Protein AF-A0A1Y0IMI5-F1 (afdb_monomer_lite)

Foldseek 3Di:
DPDPVVVVVVVVVCVVCVVVVVVVVVVVCCVVPVCPVVPLQPQKDKAFPVRDLVVQDPDPVLRVQLRVLCVVVVDQDWDFLVSSVVSHDDPSNNRSRVVSGTMHMDGNVVSVVVCVVVVVVVVVVVPDDDD

Radius of gyration: 27.83 Å; chains: 1; bounding box: 82×21×79 Å

Secondary structure (DSSP, 8-state):
---HHHHHHHHHHHHHHHHHHHHHHHHHHHHHHTTTTTS--TTEEEEETTS-GGGT---HHHHHHHHHHHHHT-PSSPEEHHHHGGG--SHHHHHHHHHH-EEEEEEHHHHHHHHHHHHHHHHHHHSS---

Sequence (131 aa):
MYQAGDFGQVMLLFLLMMPVLLFLGYHLAKLAYGDREHAEPTDVVVMPHDLIWMNYTNDIDTIIEISRAVITLRQQPPVLYEQIKPLLQTYEAHKVAQAVGVFHVYREHAIRDYLRTVYHTKVQAQVRPQQ

Structure (mmCIF, N/CA/C/O backbone):
data_AF-A0A1Y0IMI5-F1
#
_entry.id   AF-A0A1Y0IMI5-F1
#
loop_
_atom_site.group_PDB
_atom_site.id
_atom_site.type_symbol
_atom_site.label_atom_id
_atom_site.label_alt_id
_atom_site.label_comp_id
_atom_site.label_asym_id
_atom_site.label_entity_id
_atom_site.label_seq_id
_atom_site.pdbx_PDB_ins_code
_atom_site.Cartn_x
_atom_site.Cartn_y
_atom_site.Cartn_z
_atom_site.occupancy
_atom_site.B_iso_or_equiv
_atom_site.auth_seq_id
_atom_site.auth_comp_id
_atom_site.auth_asym_id
_atom_site.auth_atom_id
_atom_site.pdbx_PDB_model_num
ATOM 1 N N . MET A 1 1 ? 40.080 12.848 -60.046 1.00 43.12 1 MET A N 1
ATOM 2 C CA . MET A 1 1 ? 40.203 11.381 -59.923 1.00 43.12 1 MET A CA 1
ATOM 3 C C . MET A 1 1 ? 40.152 11.047 -58.441 1.00 43.12 1 MET A C 1
ATOM 5 O O . MET A 1 1 ? 41.140 11.279 -57.763 1.00 43.12 1 MET A O 1
ATOM 9 N N . TYR A 1 2 ? 39.004 10.604 -57.923 1.00 49.84 2 TYR A N 1
ATOM 10 C CA . TYR A 1 2 ? 38.918 10.107 -56.546 1.00 49.84 2 TYR A CA 1
ATOM 11 C C . TYR A 1 2 ? 39.466 8.679 -56.536 1.00 49.84 2 TYR A C 1
ATOM 13 O O . TYR A 1 2 ? 38.940 7.805 -57.224 1.00 49.84 2 TYR A O 1
ATOM 21 N N . GLN A 1 3 ? 40.593 8.479 -55.855 1.00 52.97 3 GLN A N 1
ATOM 22 C CA . GLN A 1 3 ? 41.241 7.177 -55.740 1.00 52.97 3 GLN A CA 1
ATOM 23 C C . GLN A 1 3 ? 40.338 6.228 -54.949 1.00 52.97 3 GLN A C 1
ATOM 25 O O . GLN A 1 3 ? 39.908 6.540 -53.844 1.00 52.97 3 GLN A O 1
ATOM 30 N N . ALA A 1 4 ? 40.106 5.034 -55.491 1.00 55.09 4 ALA A N 1
ATOM 31 C CA . ALA A 1 4 ? 39.319 3.969 -54.867 1.00 55.09 4 ALA A CA 1
ATOM 32 C C . ALA A 1 4 ? 39.822 3.531 -53.467 1.00 55.09 4 ALA A C 1
ATOM 34 O O . ALA A 1 4 ? 39.108 2.827 -52.759 1.00 55.09 4 ALA A O 1
ATOM 35 N N . GLY A 1 5 ? 41.019 3.962 -53.044 1.00 57.53 5 GLY A N 1
ATOM 36 C CA . GLY A 1 5 ? 41.541 3.756 -51.687 1.00 57.53 5 GLY A CA 1
ATOM 37 C C . GLY A 1 5 ? 40.899 4.647 -50.615 1.00 57.53 5 GLY A C 1
ATOM 38 O O . GLY A 1 5 ? 40.817 4.237 -49.460 1.00 57.53 5 GLY A O 1
ATOM 39 N N . ASP A 1 6 ? 40.376 5.812 -51.001 1.00 65.12 6 ASP A N 1
ATOM 40 C CA . ASP A 1 6 ? 39.798 6.799 -50.079 1.00 65.12 6 ASP A CA 1
ATOM 41 C C . ASP A 1 6 ? 38.435 6.315 -49.544 1.00 65.12 6 ASP A C 1
ATOM 43 O O . ASP A 1 6 ? 38.132 6.376 -48.354 1.00 65.12 6 ASP A O 1
ATOM 47 N N . PHE A 1 7 ? 37.634 5.688 -50.414 1.00 67.06 7 PHE A N 1
ATOM 48 C CA . PHE A 1 7 ? 36.330 5.127 -50.044 1.00 67.06 7 PHE A CA 1
ATOM 49 C C . PHE A 1 7 ? 36.452 3.911 -49.110 1.00 67.06 7 PHE A C 1
ATOM 51 O O . PHE A 1 7 ? 35.655 3.745 -48.186 1.00 67.06 7 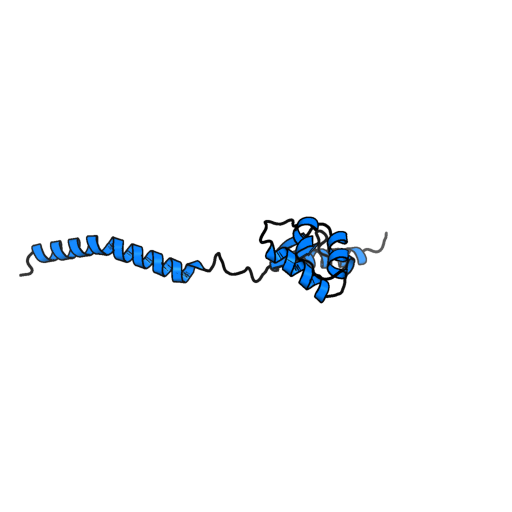PHE A O 1
ATOM 58 N N . GLY A 1 8 ? 37.478 3.077 -49.318 1.00 74.44 8 GLY A N 1
ATOM 59 C CA . GLY A 1 8 ? 37.770 1.931 -48.454 1.00 74.44 8 GLY A CA 1
ATOM 60 C C . GLY A 1 8 ? 38.193 2.355 -47.047 1.00 74.44 8 GLY A C 1
ATOM 61 O O . GLY A 1 8 ? 37.724 1.775 -46.069 1.00 74.44 8 GLY A O 1
ATOM 62 N N . GLN A 1 9 ? 39.012 3.406 -46.931 1.00 75.25 9 GLN A N 1
ATOM 63 C CA . GLN A 1 9 ? 39.382 3.982 -45.635 1.00 75.25 9 GLN A CA 1
ATOM 64 C C . GLN A 1 9 ? 38.181 4.586 -44.904 1.00 75.25 9 GLN A C 1
ATOM 66 O O . GLN A 1 9 ? 38.029 4.347 -43.707 1.00 75.25 9 GLN A O 1
ATOM 71 N N . VAL A 1 10 ? 37.291 5.292 -45.609 1.00 76.62 10 VAL A N 1
ATOM 72 C CA . VAL A 1 10 ? 36.061 5.838 -45.012 1.00 76.62 10 VAL A CA 1
ATOM 73 C C . VAL A 1 10 ? 35.136 4.719 -44.522 1.00 76.62 10 VAL A C 1
ATOM 75 O O . VAL A 1 10 ? 34.659 4.791 -43.391 1.00 76.62 10 VAL A O 1
ATOM 78 N N . MET A 1 11 ? 34.925 3.656 -45.311 1.00 78.75 11 MET A N 1
ATOM 79 C CA . MET A 1 11 ? 34.129 2.496 -44.878 1.00 78.75 11 MET A CA 1
ATOM 80 C C . MET A 1 11 ? 34.737 1.789 -43.665 1.00 78.75 11 MET A C 1
ATOM 82 O O . MET A 1 11 ? 34.002 1.418 -42.749 1.00 78.75 11 MET A O 1
ATOM 86 N N . LEU A 1 12 ? 36.063 1.623 -43.638 1.00 80.94 12 LEU A N 1
ATOM 87 C CA . LEU A 1 12 ? 36.767 1.006 -42.517 1.00 80.94 12 LEU A CA 1
ATOM 88 C C . LEU A 1 12 ? 36.605 1.841 -41.240 1.00 80.94 12 LEU A C 1
ATOM 90 O O . LEU A 1 12 ? 36.289 1.297 -40.185 1.00 80.94 12 LEU A O 1
ATOM 94 N N . LEU A 1 13 ? 36.759 3.165 -41.347 1.00 81.62 13 LEU A N 1
ATOM 95 C CA . LEU A 1 13 ? 36.565 4.095 -40.235 1.00 81.62 13 LEU A CA 1
ATOM 96 C C . LEU A 1 13 ? 35.120 4.041 -39.717 1.00 81.62 13 LEU A C 1
ATOM 98 O O . LEU A 1 13 ? 34.894 4.013 -38.509 1.00 81.62 13 LEU A O 1
ATOM 102 N N . PHE A 1 14 ? 34.145 3.968 -40.627 1.00 81.31 14 PHE A N 1
ATOM 103 C CA . PHE A 1 14 ? 32.729 3.873 -40.279 1.00 81.31 14 PHE A CA 1
ATOM 104 C C . PHE A 1 14 ? 32.419 2.574 -39.531 1.00 81.31 14 PHE A C 1
ATOM 106 O O . PHE A 1 14 ? 31.788 2.616 -38.479 1.00 81.31 14 PHE A O 1
ATOM 113 N N . LEU A 1 15 ? 32.918 1.434 -40.019 1.00 84.44 15 LEU A N 1
ATOM 114 C CA . LEU A 1 15 ? 32.778 0.126 -39.366 1.00 84.44 15 LEU A CA 1
ATOM 115 C C . LEU A 1 15 ? 33.380 0.107 -37.957 1.00 84.44 15 LEU A C 1
ATOM 117 O O . LEU A 1 15 ? 32.813 -0.506 -37.057 1.00 84.44 15 LEU A O 1
ATOM 121 N N . LEU A 1 16 ? 34.501 0.801 -37.760 1.00 86.25 16 LEU A N 1
ATOM 122 C CA . LEU A 1 16 ? 35.211 0.848 -36.482 1.00 86.25 16 LEU A CA 1
ATOM 123 C C . LEU A 1 16 ? 34.531 1.791 -35.474 1.00 86.25 16 LEU A C 1
ATOM 125 O O . LEU A 1 16 ? 34.514 1.513 -34.277 1.00 86.25 16 LEU A O 1
ATOM 129 N N . MET A 1 17 ? 33.920 2.879 -35.955 1.00 82.88 17 MET A N 1
ATOM 130 C CA . MET A 1 17 ? 33.194 3.849 -35.124 1.00 82.88 17 MET A CA 1
ATOM 131 C C . MET A 1 17 ? 31.749 3.434 -34.819 1.00 82.88 17 MET A C 1
ATOM 133 O O . MET A 1 17 ? 31.198 3.841 -33.796 1.00 82.88 17 MET A O 1
ATOM 137 N N . MET A 1 18 ? 31.131 2.603 -35.661 1.00 85.88 18 MET A N 1
ATOM 138 C CA . MET A 1 18 ? 29.749 2.140 -35.497 1.00 85.88 18 MET A CA 1
ATOM 139 C C . MET A 1 18 ? 29.461 1.454 -34.144 1.00 85.88 18 MET A C 1
ATOM 141 O O . MET A 1 18 ? 28.498 1.860 -33.492 1.00 85.88 18 MET A O 1
ATOM 145 N N . PRO A 1 19 ? 30.275 0.505 -33.633 1.00 86.44 19 PRO A N 1
ATOM 146 C CA . PRO A 1 19 ? 30.028 -0.099 -32.320 1.00 86.44 19 PRO A CA 1
ATOM 147 C C . PRO A 1 19 ? 30.174 0.902 -31.168 1.00 86.44 19 PRO A C 1
ATOM 149 O O . PRO A 1 19 ? 29.438 0.810 -30.188 1.00 86.44 19 PRO A O 1
ATOM 152 N N . VAL A 1 20 ? 31.065 1.892 -31.293 1.00 87.69 20 VAL A N 1
ATOM 153 C CA . VAL A 1 20 ? 31.220 2.964 -30.295 1.00 87.69 20 VAL A CA 1
ATOM 154 C C . VAL A 1 20 ? 29.980 3.858 -30.281 1.00 87.69 20 VAL A C 1
ATOM 156 O O . VAL A 1 20 ? 29.443 4.145 -29.215 1.00 87.69 20 VAL A O 1
ATOM 159 N N . LEU A 1 21 ? 29.480 4.241 -31.457 1.00 87.50 21 LEU A N 1
ATOM 160 C CA . LEU A 1 21 ? 28.245 5.014 -31.614 1.00 87.50 21 LEU A CA 1
ATOM 161 C C . LEU A 1 21 ? 27.020 4.261 -31.085 1.00 87.50 21 LEU A C 1
ATOM 163 O O . LEU A 1 21 ? 26.196 4.861 -30.400 1.00 87.50 21 LEU A O 1
ATOM 167 N N . LEU A 1 22 ? 26.914 2.954 -31.344 1.00 87.75 22 LEU A N 1
ATOM 168 C CA . LEU A 1 22 ? 25.849 2.119 -30.784 1.00 87.75 22 LEU A CA 1
ATOM 169 C C . LEU A 1 22 ? 25.957 1.993 -29.264 1.00 87.75 22 LEU A C 1
ATOM 171 O O . LEU A 1 22 ? 24.943 2.080 -28.577 1.00 87.75 22 LEU A O 1
ATOM 175 N N . PHE A 1 23 ? 27.165 1.821 -28.725 1.00 88.19 23 PHE A N 1
ATOM 176 C CA . PHE A 1 23 ? 27.392 1.757 -27.283 1.00 88.19 23 PHE A CA 1
ATOM 177 C C . PHE A 1 23 ? 26.999 3.070 -26.597 1.00 88.19 23 PHE A C 1
ATOM 179 O O . PHE A 1 23 ? 26.282 3.050 -25.591 1.00 88.19 23 PHE A O 1
ATOM 186 N N . LEU A 1 24 ? 27.416 4.203 -27.170 1.00 87.31 24 LEU A N 1
ATOM 187 C CA . LEU A 1 24 ? 27.067 5.534 -26.682 1.00 87.31 24 LEU A CA 1
ATOM 188 C C . LEU A 1 24 ? 25.559 5.776 -26.797 1.00 87.31 24 LEU A C 1
ATOM 190 O O . LEU A 1 24 ? 24.935 6.214 -25.838 1.00 87.31 24 LEU A O 1
ATOM 194 N N . GLY A 1 25 ? 24.962 5.435 -27.941 1.00 83.56 25 GLY A N 1
ATOM 195 C CA . GLY A 1 25 ? 23.528 5.549 -28.189 1.00 83.56 25 GLY A CA 1
ATOM 196 C C . GLY A 1 25 ? 22.700 4.693 -27.235 1.00 83.56 25 GLY A C 1
ATOM 197 O O . GLY A 1 25 ? 21.706 5.173 -26.704 1.00 83.56 25 GLY A O 1
ATOM 198 N N . TYR A 1 26 ? 23.138 3.468 -26.938 1.00 83.94 26 TYR A N 1
ATOM 199 C CA . TYR A 1 26 ? 22.503 2.602 -25.946 1.00 83.94 26 TYR A CA 1
ATOM 200 C C . TYR A 1 26 ? 22.584 3.197 -24.537 1.00 83.94 26 TYR A C 1
ATOM 202 O O . TYR A 1 26 ? 21.585 3.202 -23.826 1.00 83.94 26 TYR A O 1
ATOM 210 N N . HIS A 1 27 ? 23.733 3.746 -24.133 1.00 80.50 27 HIS A N 1
ATOM 211 C CA . HIS A 1 27 ? 23.881 4.370 -22.813 1.00 80.50 27 HIS A CA 1
ATOM 212 C C . HIS A 1 27 ? 23.096 5.677 -22.697 1.00 80.50 27 HIS A C 1
ATOM 214 O O . HIS A 1 27 ? 22.473 5.918 -21.669 1.00 80.50 27 HIS A O 1
ATOM 220 N N . LEU A 1 28 ? 23.066 6.492 -23.753 1.00 79.12 28 LEU A N 1
ATOM 221 C CA . LEU A 1 28 ? 22.258 7.708 -23.813 1.00 79.12 28 LEU A CA 1
ATOM 222 C C . LEU A 1 28 ? 20.763 7.387 -23.835 1.00 79.12 28 LEU A C 1
ATOM 224 O O . LEU A 1 28 ? 20.004 8.037 -23.129 1.00 79.12 28 LEU A O 1
ATOM 228 N N . ALA A 1 29 ? 20.335 6.361 -24.574 1.00 74.00 29 ALA A N 1
ATOM 229 C CA . ALA A 1 29 ? 18.958 5.878 -24.543 1.00 74.00 29 ALA A CA 1
ATOM 230 C C . ALA A 1 29 ? 18.611 5.315 -23.162 1.00 74.00 29 ALA A C 1
ATOM 232 O O . ALA A 1 29 ? 17.550 5.614 -22.630 1.00 74.00 29 ALA A O 1
ATOM 233 N N . LYS A 1 30 ? 19.518 4.569 -22.530 1.00 72.38 30 LYS A N 1
ATOM 234 C CA . LYS A 1 30 ? 19.343 4.098 -21.156 1.00 72.38 30 LYS A CA 1
ATOM 235 C C . LYS A 1 30 ? 19.290 5.256 -20.158 1.00 72.38 30 LYS A C 1
ATOM 237 O O . LYS A 1 30 ? 18.524 5.176 -19.219 1.00 72.38 30 LYS A O 1
ATOM 242 N N . LEU A 1 31 ? 20.026 6.346 -20.347 1.00 67.81 31 LEU A N 1
ATOM 243 C CA . LEU A 1 31 ? 19.904 7.535 -19.494 1.00 67.81 31 LEU A CA 1
ATOM 244 C C . LEU A 1 31 ? 18.609 8.315 -19.769 1.00 67.81 31 LEU A C 1
ATOM 246 O O . LEU A 1 31 ? 17.970 8.789 -18.840 1.00 67.81 31 LEU A O 1
ATOM 250 N N . ALA A 1 32 ? 18.195 8.420 -21.032 1.00 65.69 32 ALA A N 1
ATOM 251 C CA . ALA A 1 32 ? 16.994 9.151 -21.435 1.00 65.69 32 ALA A CA 1
ATOM 252 C C . ALA A 1 32 ? 15.686 8.397 -21.127 1.00 65.69 32 ALA A C 1
ATOM 254 O O . ALA A 1 32 ? 14.655 9.025 -20.894 1.00 65.69 32 ALA A O 1
ATOM 255 N N . TYR A 1 33 ? 15.712 7.061 -21.138 1.00 62.53 33 TYR A N 1
ATOM 256 C CA . TYR A 1 33 ? 14.541 6.198 -20.944 1.00 62.53 33 TYR A CA 1
ATOM 257 C C . TYR A 1 33 ? 14.604 5.331 -19.675 1.00 62.53 33 TYR A C 1
ATOM 259 O O . TYR A 1 33 ? 13.589 4.743 -19.301 1.00 62.53 33 TYR A O 1
ATOM 267 N N . GLY A 1 34 ? 15.755 5.241 -19.005 1.00 47.41 34 GLY A N 1
ATOM 268 C CA . GLY A 1 34 ? 16.022 4.280 -17.925 1.00 47.41 34 GLY A CA 1
ATOM 269 C C . GLY A 1 34 ? 15.434 4.598 -16.560 1.00 47.41 34 GLY A C 1
ATOM 270 O O . GLY A 1 34 ? 15.766 3.894 -15.618 1.00 47.41 34 GLY A O 1
ATOM 271 N N . ASP A 1 35 ? 14.533 5.572 -16.458 1.00 49.47 35 ASP A N 1
ATOM 272 C CA . ASP A 1 35 ? 13.784 5.834 -15.224 1.00 49.47 35 ASP A CA 1
ATOM 273 C C . ASP A 1 35 ? 12.288 5.527 -15.336 1.00 49.47 35 ASP A C 1
ATOM 275 O O . ASP A 1 35 ? 11.544 5.704 -14.377 1.00 49.47 35 ASP A O 1
ATOM 279 N N . ARG A 1 36 ? 11.798 5.003 -16.469 1.00 50.84 36 ARG A N 1
ATOM 280 C CA . ARG A 1 36 ? 10.377 4.612 -16.557 1.00 50.84 36 ARG A CA 1
ATOM 281 C C . ARG A 1 36 ? 10.035 3.343 -15.779 1.00 50.84 36 ARG A C 1
ATOM 283 O O . ARG A 1 36 ? 8.884 3.176 -15.396 1.00 50.84 36 ARG A O 1
ATOM 290 N N . GLU A 1 37 ? 11.010 2.476 -15.522 1.00 49.06 37 GLU A N 1
ATOM 291 C CA . GLU A 1 37 ? 10.817 1.278 -14.689 1.00 49.06 37 GLU A CA 1
ATOM 292 C C . GLU A 1 37 ? 11.034 1.551 -13.191 1.00 49.06 37 GLU A C 1
ATOM 294 O O . GLU A 1 37 ? 10.633 0.738 -12.364 1.00 49.06 37 GLU A O 1
ATOM 299 N N . HIS A 1 38 ? 11.663 2.680 -12.842 1.00 48.12 38 HIS A N 1
ATOM 300 C CA . HIS A 1 38 ? 11.984 3.078 -11.464 1.00 48.12 38 HIS A CA 1
ATOM 301 C C . HIS A 1 38 ? 11.217 4.316 -10.988 1.00 48.12 38 HIS A C 1
ATOM 303 O O . HIS A 1 38 ? 11.349 4.692 -9.823 1.00 48.12 38 HIS A O 1
ATOM 309 N N . ALA A 1 39 ? 10.399 4.928 -11.850 1.00 48.53 39 ALA A N 1
ATOM 310 C CA . ALA A 1 39 ? 9.432 5.925 -11.430 1.00 48.53 39 ALA A CA 1
ATOM 311 C C . ALA A 1 39 ? 8.569 5.302 -10.329 1.00 48.53 39 ALA A C 1
ATOM 313 O O . ALA A 1 39 ? 7.891 4.296 -10.564 1.00 48.53 39 ALA A O 1
ATOM 314 N N . GLU A 1 40 ? 8.647 5.870 -9.121 1.00 50.94 40 GLU A N 1
ATOM 315 C CA . GLU A 1 40 ? 7.761 5.500 -8.025 1.00 50.94 40 GLU A CA 1
ATOM 316 C C . GLU A 1 40 ? 6.344 5.490 -8.586 1.00 50.94 40 GLU A C 1
ATOM 318 O O . GLU A 1 40 ? 5.934 6.481 -9.197 1.00 50.94 40 GLU A O 1
ATOM 323 N N . PRO A 1 41 ? 5.627 4.362 -8.497 1.00 54.31 41 PRO A N 1
ATOM 324 C CA . PRO A 1 41 ? 4.342 4.258 -9.149 1.00 54.31 41 PRO A CA 1
ATOM 325 C C . PRO A 1 41 ? 3.395 5.229 -8.437 1.00 54.31 41 PRO A C 1
ATOM 327 O O . PRO A 1 41 ? 2.894 4.945 -7.352 1.00 54.31 41 PRO A O 1
ATOM 330 N N . THR A 1 42 ? 3.187 6.397 -9.047 1.00 57.91 42 THR A N 1
ATOM 331 C CA . THR A 1 42 ? 2.339 7.488 -8.540 1.00 57.91 42 THR A CA 1
ATOM 332 C C . THR A 1 42 ? 0.889 7.056 -8.366 1.00 57.91 42 THR A C 1
ATOM 334 O O . THR A 1 42 ? 0.143 7.672 -7.614 1.00 57.91 42 THR A O 1
ATOM 337 N N . ASP A 1 43 ? 0.517 5.956 -9.017 1.00 66.56 43 ASP A N 1
ATOM 338 C CA . ASP A 1 43 ? -0.844 5.453 -9.115 1.00 66.56 43 ASP A CA 1
ATOM 339 C C . ASP A 1 43 ? -1.025 4.213 -8.232 1.00 66.56 43 ASP A C 1
ATOM 341 O O . ASP A 1 43 ? -1.605 3.219 -8.673 1.00 66.56 43 ASP A O 1
ATOM 345 N N . VAL A 1 44 ? -0.476 4.210 -7.017 1.00 72.69 44 VAL A N 1
ATOM 346 C CA . VAL A 1 44 ? -0.593 3.082 -6.086 1.00 72.69 44 VAL A CA 1
ATOM 347 C C . VAL A 1 44 ? -1.376 3.481 -4.849 1.00 72.69 44 VAL A C 1
ATOM 349 O O . VAL A 1 44 ? -1.073 4.465 -4.184 1.00 72.69 44 VAL A O 1
ATOM 352 N N . VAL A 1 45 ? -2.378 2.670 -4.523 1.00 77.69 45 VAL A N 1
ATOM 353 C CA . VAL A 1 45 ? -3.231 2.858 -3.354 1.00 77.69 45 VAL A CA 1
ATOM 354 C C . VAL A 1 45 ? -3.181 1.594 -2.505 1.00 77.69 45 VAL A C 1
ATOM 356 O O . VAL A 1 45 ? -3.359 0.475 -2.999 1.00 77.69 45 VAL A O 1
ATOM 359 N N . VAL A 1 46 ? -2.935 1.786 -1.211 1.00 82.31 46 VAL A N 1
ATOM 360 C CA . VAL A 1 46 ? -2.937 0.722 -0.208 1.00 82.31 46 VAL A CA 1
ATOM 361 C C . VAL A 1 46 ? -4.325 0.626 0.408 1.00 82.31 46 VAL A C 1
ATOM 363 O O . VAL A 1 46 ? -4.883 1.620 0.878 1.00 82.31 46 VAL A O 1
ATOM 366 N N . MET A 1 47 ? -4.886 -0.578 0.401 1.00 84.75 47 MET A N 1
ATOM 367 C CA . MET A 1 47 ? -6.212 -0.846 0.947 1.00 84.75 47 MET A CA 1
ATOM 368 C C . MET A 1 47 ? -6.220 -2.156 1.745 1.00 84.75 47 MET A C 1
ATOM 370 O O . MET A 1 47 ? -5.455 -3.076 1.432 1.00 84.75 47 MET A O 1
ATOM 374 N N . PRO A 1 48 ? -7.117 -2.280 2.736 1.00 83.75 48 PRO A N 1
ATOM 375 C CA . PRO A 1 48 ? -7.495 -3.562 3.313 1.00 83.75 48 PRO A CA 1
ATOM 376 C C . PRO A 1 48 ? -7.977 -4.549 2.241 1.00 83.75 48 PRO A C 1
ATOM 378 O O . PRO A 1 48 ? -8.406 -4.148 1.154 1.00 83.75 48 PRO A O 1
ATOM 381 N N . HIS A 1 49 ? -7.987 -5.843 2.563 1.00 83.44 49 HIS A N 1
ATOM 382 C CA . HIS A 1 49 ? -8.549 -6.878 1.684 1.00 83.44 49 HIS A CA 1
ATOM 383 C C . HIS A 1 49 ? -10.020 -6.621 1.298 1.00 83.44 49 HIS A C 1
ATOM 385 O O . HIS A 1 49 ? -10.416 -6.884 0.166 1.00 83.44 49 HIS A O 1
ATOM 391 N N . ASP A 1 50 ? -10.833 -6.087 2.214 1.00 83.25 50 ASP A N 1
ATOM 392 C CA . ASP A 1 50 ? -12.248 -5.777 1.962 1.00 83.25 50 ASP A CA 1
ATOM 393 C C . ASP A 1 50 ? -12.475 -4.449 1.215 1.00 83.25 50 ASP A C 1
ATOM 395 O O . ASP A 1 50 ? -13.613 -4.136 0.858 1.00 83.25 50 ASP A O 1
ATOM 399 N N . LEU A 1 51 ? -11.399 -3.698 0.942 1.00 81.69 51 LEU A N 1
ATOM 400 C CA . LEU A 1 51 ? -11.388 -2.427 0.216 1.00 81.69 51 LEU A CA 1
ATOM 401 C C . LEU A 1 51 ? -12.178 -1.297 0.908 1.00 81.69 51 LEU A C 1
ATOM 403 O O . LEU A 1 51 ? -12.569 -0.331 0.248 1.00 81.69 51 LEU A O 1
ATOM 407 N N . ILE A 1 52 ? -12.421 -1.391 2.225 1.00 82.44 52 ILE A N 1
ATOM 408 C CA . ILE A 1 52 ? -13.222 -0.410 2.977 1.00 82.44 52 ILE A CA 1
ATOM 409 C C . ILE A 1 52 ? -12.489 0.033 4.252 1.00 82.44 52 ILE A C 1
ATOM 411 O O . ILE A 1 52 ? -12.622 -0.571 5.312 1.00 82.44 52 ILE A O 1
ATOM 415 N N . TRP A 1 53 ? -11.793 1.172 4.187 1.00 82.69 53 TRP A N 1
ATOM 416 C CA . TRP A 1 53 ? -11.146 1.776 5.363 1.00 82.69 53 TRP A CA 1
ATOM 417 C C . TRP A 1 53 ? -12.129 2.168 6.470 1.00 82.69 53 TRP A C 1
ATOM 419 O O . TRP A 1 53 ? -11.837 1.939 7.641 1.00 82.69 53 TRP A O 1
ATOM 429 N N . MET A 1 54 ? -13.316 2.666 6.100 1.00 82.50 54 MET A N 1
ATOM 430 C CA . MET A 1 54 ? -14.351 3.128 7.039 1.00 82.50 54 MET A CA 1
ATOM 431 C C . MET A 1 54 ? -14.806 2.064 8.050 1.00 82.50 54 MET A C 1
ATOM 433 O O . MET A 1 54 ? -15.352 2.415 9.092 1.00 82.50 54 MET A O 1
ATOM 437 N N . ASN A 1 55 ? -14.605 0.774 7.758 1.00 86.00 55 ASN A N 1
ATOM 438 C CA . ASN A 1 55 ? -14.924 -0.307 8.692 1.00 86.00 55 ASN A CA 1
ATOM 439 C C . ASN A 1 55 ? -13.966 -0.336 9.896 1.00 86.00 55 ASN A C 1
ATOM 441 O O . ASN A 1 55 ? -14.326 -0.859 10.947 1.00 86.00 55 ASN A O 1
ATOM 445 N N . TYR A 1 56 ? -12.760 0.216 9.740 1.00 86.94 56 TYR A N 1
ATOM 446 C CA . TYR A 1 56 ? -11.684 0.147 10.727 1.00 86.94 56 TYR A CA 1
ATOM 447 C C . TYR A 1 56 ? -11.348 1.522 11.304 1.00 86.94 56 TYR A C 1
ATOM 449 O O . TYR A 1 56 ? -11.114 1.642 12.504 1.00 86.94 56 TYR A O 1
ATOM 457 N N . THR A 1 57 ? -11.314 2.559 10.463 1.00 87.94 57 THR A N 1
ATOM 458 C CA . THR A 1 57 ? -11.032 3.933 10.884 1.00 87.94 57 THR A CA 1
ATOM 459 C C . THR A 1 57 ? -11.514 4.957 9.853 1.00 87.94 57 THR A C 1
ATOM 461 O O . THR A 1 57 ? -11.580 4.679 8.657 1.00 87.94 57 THR A O 1
ATOM 464 N N . ASN A 1 58 ? -11.818 6.165 10.329 1.00 86.44 58 ASN A N 1
ATOM 465 C CA . ASN A 1 58 ? -12.048 7.351 9.496 1.00 86.44 58 ASN A CA 1
ATOM 466 C C . ASN A 1 58 ? -10.920 8.384 9.641 1.00 86.44 58 ASN A C 1
ATOM 468 O O . ASN A 1 58 ? -10.980 9.445 9.022 1.00 86.44 58 ASN A O 1
ATOM 472 N N . ASP A 1 59 ? -9.922 8.097 10.479 1.00 88.75 59 ASP A N 1
ATOM 473 C CA . ASP A 1 59 ? -8.782 8.978 10.687 1.00 88.75 59 ASP A CA 1
ATOM 474 C C . ASP A 1 59 ? -7.783 8.846 9.532 1.00 88.75 59 ASP A C 1
ATOM 476 O O . ASP A 1 59 ? -7.186 7.790 9.307 1.00 88.75 59 ASP A O 1
ATOM 480 N N . ILE A 1 60 ? -7.613 9.944 8.799 1.00 85.31 60 ILE A N 1
ATOM 481 C CA . ILE A 1 60 ? -6.764 10.015 7.611 1.00 85.31 60 ILE A CA 1
ATOM 482 C C . ILE A 1 60 ? -5.289 9.854 7.986 1.00 85.31 60 ILE A C 1
ATOM 484 O O . ILE A 1 60 ? -4.554 9.203 7.242 1.00 85.31 60 ILE A O 1
ATOM 488 N N . ASP A 1 61 ? -4.858 10.379 9.134 1.00 88.62 61 ASP A N 1
ATOM 489 C CA . ASP A 1 61 ? -3.451 10.320 9.539 1.00 88.62 61 ASP A CA 1
ATOM 490 C C . ASP A 1 61 ? -3.033 8.873 9.820 1.00 88.62 61 ASP A C 1
ATOM 492 O O . ASP A 1 61 ? -2.015 8.403 9.303 1.00 88.62 61 ASP A O 1
ATOM 496 N N . THR A 1 62 ? -3.894 8.124 10.514 1.00 88.56 62 THR A N 1
ATOM 497 C CA . THR A 1 62 ? -3.732 6.680 10.718 1.00 88.56 62 THR A CA 1
ATOM 498 C C . THR A 1 62 ? -3.660 5.911 9.389 1.00 88.56 62 THR A C 1
ATOM 500 O O . THR A 1 62 ? -2.791 5.055 9.206 1.00 88.56 62 THR A O 1
ATOM 503 N N . ILE A 1 63 ? -4.542 6.217 8.427 1.00 87.56 63 ILE A N 1
ATOM 504 C CA . ILE A 1 63 ? -4.553 5.557 7.106 1.00 87.56 63 ILE A CA 1
ATOM 505 C C . ILE A 1 63 ? -3.253 5.838 6.342 1.00 87.56 63 ILE A C 1
ATOM 507 O O . ILE A 1 63 ? -2.678 4.928 5.733 1.00 87.56 63 ILE A O 1
ATOM 511 N N . ILE A 1 64 ? -2.774 7.085 6.369 1.00 87.00 64 ILE A N 1
ATOM 512 C CA . ILE A 1 64 ? -1.539 7.499 5.695 1.00 87.00 64 ILE A CA 1
ATOM 513 C C . ILE A 1 64 ? -0.328 6.802 6.312 1.00 87.00 64 ILE A C 1
ATOM 515 O O . ILE A 1 64 ? 0.530 6.319 5.570 1.00 87.00 64 ILE A O 1
ATOM 519 N N . GLU A 1 65 ? -0.250 6.725 7.640 1.00 89.19 65 GLU A N 1
ATOM 520 C CA . GLU A 1 65 ? 0.844 6.055 8.345 1.00 89.19 65 GLU A CA 1
ATOM 521 C C . GLU A 1 65 ? 0.951 4.580 7.937 1.00 89.19 65 GLU A C 1
ATOM 523 O O . GLU A 1 65 ? 2.010 4.131 7.487 1.00 89.19 65 GLU A O 1
ATOM 528 N N . ILE A 1 66 ? -0.168 3.851 7.996 1.00 88.44 66 ILE A N 1
ATOM 529 C CA . ILE A 1 66 ? -0.223 2.440 7.598 1.00 88.44 66 ILE A CA 1
ATOM 530 C C . ILE A 1 66 ? 0.142 2.287 6.117 1.00 88.44 66 ILE A C 1
ATOM 532 O O . ILE A 1 66 ? 0.949 1.429 5.756 1.00 88.44 66 ILE A O 1
ATOM 536 N N . SER A 1 67 ? -0.398 3.147 5.251 1.00 87.94 67 SER A N 1
ATOM 537 C CA . SER A 1 67 ? -0.120 3.106 3.811 1.00 87.94 67 SER A CA 1
ATOM 538 C C . SER A 1 67 ? 1.363 3.333 3.510 1.00 87.94 67 SER A C 1
ATOM 540 O O . SER A 1 67 ? 1.947 2.603 2.708 1.00 87.94 67 SER A O 1
ATOM 542 N N . ARG A 1 68 ? 2.009 4.289 4.189 1.00 87.25 68 ARG A N 1
ATOM 543 C CA . ARG A 1 68 ? 3.455 4.532 4.067 1.00 87.25 68 ARG A CA 1
ATOM 544 C C . ARG A 1 68 ? 4.272 3.330 4.519 1.00 87.25 68 ARG A C 1
ATOM 546 O O . ARG A 1 68 ? 5.222 2.966 3.826 1.00 87.25 68 ARG A O 1
ATOM 553 N N . ALA A 1 69 ? 3.903 2.697 5.631 1.00 87.94 69 ALA A N 1
ATOM 554 C CA . ALA A 1 69 ? 4.580 1.496 6.111 1.00 87.94 69 ALA A CA 1
ATOM 555 C C . ALA A 1 69 ? 4.498 0.353 5.082 1.00 87.94 69 ALA A C 1
ATOM 557 O O . ALA A 1 69 ? 5.513 -0.266 4.760 1.00 87.94 69 ALA A O 1
ATOM 558 N N . VAL A 1 70 ? 3.317 0.131 4.493 1.00 87.38 70 VAL A N 1
ATOM 559 C CA . VAL A 1 70 ? 3.104 -0.891 3.453 1.00 87.38 70 VAL A CA 1
ATOM 560 C C . VAL A 1 70 ? 3.915 -0.590 2.186 1.00 87.38 70 VAL A C 1
ATOM 562 O O . VAL A 1 70 ? 4.575 -1.485 1.660 1.00 87.38 70 VAL A O 1
ATOM 565 N N . ILE A 1 71 ? 3.923 0.662 1.712 1.00 82.19 71 ILE A N 1
ATOM 566 C CA . ILE A 1 71 ? 4.694 1.077 0.523 1.00 82.19 71 ILE A CA 1
ATOM 567 C C . ILE A 1 71 ? 6.204 0.927 0.761 1.00 82.19 71 ILE A C 1
ATOM 569 O O . ILE A 1 71 ? 6.928 0.462 -0.121 1.00 82.19 71 ILE A O 1
ATOM 573 N N . THR A 1 72 ? 6.681 1.279 1.958 1.00 81.56 72 THR A N 1
ATOM 574 C CA . THR A 1 72 ? 8.109 1.224 2.322 1.00 81.56 72 THR A CA 1
ATOM 575 C C . THR A 1 72 ? 8.676 -0.186 2.221 1.00 81.56 72 THR A C 1
ATOM 577 O O . THR A 1 72 ? 9.820 -0.359 1.806 1.00 81.56 72 THR A O 1
ATOM 580 N N . LEU A 1 73 ? 7.874 -1.207 2.536 1.00 75.62 73 LEU A N 1
ATOM 581 C CA . LEU A 1 73 ? 8.315 -2.594 2.432 1.00 75.62 73 LEU A CA 1
ATOM 582 C C . LEU A 1 73 ? 8.602 -3.027 0.984 1.00 75.62 73 LEU A C 1
ATOM 584 O O . LEU A 1 73 ? 9.312 -4.013 0.803 1.00 75.62 73 LEU A O 1
ATOM 588 N N . ARG A 1 74 ? 8.102 -2.306 -0.039 1.00 64.00 74 ARG A N 1
ATOM 589 C CA . ARG A 1 74 ? 8.307 -2.592 -1.478 1.00 64.00 74 ARG A CA 1
ATOM 590 C C . ARG A 1 74 ? 8.103 -4.074 -1.856 1.00 64.00 74 ARG A C 1
ATOM 592 O O . ARG A 1 74 ? 8.687 -4.555 -2.825 1.00 64.00 74 ARG A O 1
ATOM 599 N N . GLN A 1 75 ? 7.299 -4.814 -1.089 1.00 63.06 75 GLN A N 1
ATOM 600 C CA . GLN A 1 75 ? 7.062 -6.241 -1.310 1.00 63.06 75 GLN A CA 1
ATOM 601 C C . GLN A 1 75 ? 5.917 -6.464 -2.298 1.00 63.06 75 GLN A C 1
ATOM 603 O O . GLN A 1 75 ? 5.028 -5.623 -2.446 1.00 63.06 75 GLN A O 1
ATOM 608 N N . GLN A 1 76 ? 5.934 -7.621 -2.965 1.00 65.81 76 GLN A N 1
ATOM 609 C CA . GLN A 1 76 ? 4.783 -8.088 -3.731 1.00 65.81 76 GLN A CA 1
ATOM 610 C C . GLN A 1 76 ? 3.611 -8.291 -2.755 1.00 65.81 76 GLN A C 1
ATOM 612 O O . GLN A 1 76 ? 3.761 -9.064 -1.808 1.00 65.81 76 GLN A O 1
ATOM 617 N N . PRO A 1 77 ? 2.471 -7.598 -2.935 1.00 70.31 77 PRO A N 1
ATOM 618 C CA . PRO A 1 77 ? 1.295 -7.805 -2.096 1.00 70.31 77 PRO A CA 1
ATOM 619 C C . PRO A 1 77 ? 0.836 -9.274 -2.157 1.00 70.31 77 PRO A C 1
ATOM 621 O O . PRO A 1 77 ? 1.005 -9.914 -3.200 1.00 70.31 77 PRO A O 1
ATOM 624 N N . PRO A 1 78 ? 0.197 -9.808 -1.100 1.00 84.00 78 PRO A N 1
ATOM 625 C CA . PRO A 1 78 ? -0.272 -9.120 0.110 1.00 84.00 78 PRO A CA 1
ATOM 626 C C . PRO A 1 78 ? 0.803 -8.861 1.179 1.00 84.00 78 PRO A C 1
ATOM 628 O O . PRO A 1 78 ? 1.730 -9.645 1.344 1.00 84.00 78 PRO A O 1
ATOM 631 N N . VAL A 1 79 ? 0.616 -7.788 1.955 1.00 85.56 79 VAL A N 1
ATOM 632 C CA . VAL A 1 79 ? 1.454 -7.405 3.102 1.00 85.56 79 VAL A CA 1
ATOM 633 C C . VAL A 1 79 ? 0.699 -7.655 4.408 1.00 85.56 79 VAL A C 1
ATOM 635 O O . VAL A 1 79 ? -0.435 -7.215 4.577 1.00 85.56 79 VAL A O 1
ATOM 638 N N . LEU A 1 80 ? 1.327 -8.362 5.342 1.00 89.50 80 LEU A N 1
ATOM 639 C CA . LEU A 1 80 ? 0.755 -8.740 6.637 1.00 89.50 80 LEU A CA 1
ATOM 640 C C . LEU A 1 80 ? 1.089 -7.711 7.723 1.00 89.50 80 LEU A C 1
ATOM 642 O O . LEU A 1 80 ? 2.162 -7.104 7.702 1.00 89.50 80 LEU A O 1
ATOM 646 N N . TYR A 1 81 ? 0.218 -7.582 8.731 1.00 90.12 81 TYR A N 1
ATOM 647 C CA . TYR A 1 81 ? 0.448 -6.703 9.887 1.00 90.12 81 TYR A CA 1
ATOM 648 C C . TYR A 1 81 ? 1.826 -6.911 10.538 1.00 90.12 81 TYR A C 1
ATOM 650 O O . TYR A 1 81 ? 2.543 -5.942 10.774 1.00 90.12 81 TYR A O 1
ATOM 658 N N . GLU A 1 82 ? 2.239 -8.162 10.767 1.00 90.44 82 GLU A N 1
ATOM 659 C CA . GLU A 1 82 ? 3.528 -8.470 11.408 1.00 90.44 82 GLU A CA 1
ATOM 660 C C . GLU A 1 82 ? 4.737 -7.912 10.638 1.00 90.44 82 GLU A C 1
ATOM 662 O O . GLU A 1 82 ? 5.777 -7.644 11.236 1.00 90.44 82 GLU A O 1
ATOM 667 N N . GLN A 1 83 ? 4.601 -7.689 9.326 1.00 88.94 83 GLN A N 1
ATOM 668 C CA . GLN A 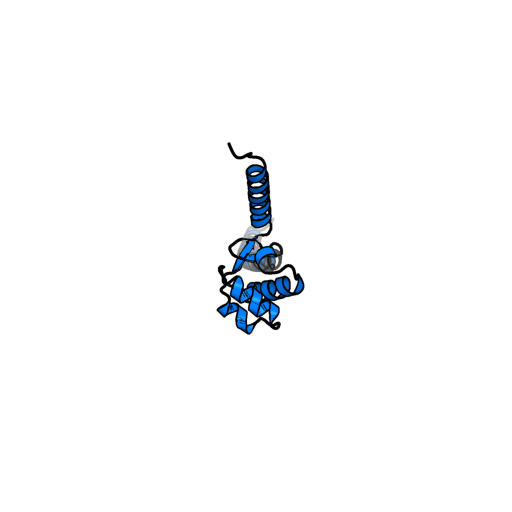1 83 ? 5.663 -7.128 8.491 1.00 88.94 83 GLN A CA 1
ATOM 669 C C . GLN A 1 83 ? 5.759 -5.603 8.622 1.00 88.94 83 GLN A C 1
ATOM 671 O O . GLN A 1 83 ? 6.862 -5.060 8.595 1.00 88.94 83 GLN A O 1
ATOM 676 N N . ILE A 1 84 ? 4.626 -4.906 8.778 1.00 89.88 84 ILE A N 1
ATOM 677 C CA . ILE A 1 84 ? 4.589 -3.439 8.930 1.00 89.88 84 ILE A CA 1
ATOM 678 C C . ILE A 1 84 ? 4.683 -2.978 10.380 1.00 89.88 84 ILE A C 1
ATOM 680 O O . ILE A 1 84 ? 5.023 -1.827 10.621 1.00 89.88 84 ILE A O 1
ATOM 684 N N . LYS A 1 85 ? 4.434 -3.865 11.348 1.00 91.75 85 LYS A N 1
ATOM 685 C CA . LYS A 1 85 ? 4.502 -3.583 12.785 1.00 91.75 85 LYS A CA 1
ATOM 686 C C . LYS A 1 85 ? 5.728 -2.762 13.219 1.00 91.75 85 LYS A C 1
ATOM 688 O O . LYS A 1 85 ? 5.516 -1.803 13.948 1.00 91.75 85 LYS A O 1
ATOM 693 N N . PRO A 1 86 ? 6.979 -3.049 12.803 1.00 92.94 86 PRO A N 1
ATOM 694 C CA . PRO A 1 86 ? 8.130 -2.244 13.231 1.00 92.94 86 PRO A CA 1
ATOM 695 C C . PRO A 1 86 ? 8.182 -0.830 12.625 1.00 92.94 86 PRO A C 1
ATOM 697 O O . PRO A 1 86 ? 8.998 -0.023 13.058 1.00 92.94 86 PRO A O 1
ATOM 700 N N . LEU A 1 87 ? 7.364 -0.539 11.611 1.00 90.69 87 LEU A N 1
ATOM 701 C CA . LEU A 1 87 ? 7.340 0.740 10.895 1.00 90.69 87 LEU A CA 1
ATOM 702 C C . LEU A 1 87 ? 6.235 1.681 11.388 1.00 90.69 87 LEU A C 1
ATOM 704 O O . LEU A 1 87 ? 6.246 2.861 11.038 1.00 90.69 87 LEU A O 1
ATOM 708 N N . LEU A 1 88 ? 5.287 1.166 12.170 1.00 92.00 88 LEU A N 1
ATOM 709 C CA . LEU A 1 88 ? 4.221 1.958 12.770 1.00 92.00 88 LEU A CA 1
ATOM 710 C C . LEU A 1 88 ? 4.743 2.660 14.030 1.00 92.00 88 LEU A C 1
ATOM 712 O O . LEU A 1 88 ? 5.563 2.123 14.775 1.00 92.00 88 LEU A O 1
ATOM 716 N N . GLN A 1 89 ? 4.283 3.886 14.240 1.00 93.62 89 GLN A N 1
ATOM 717 C CA . GLN A 1 89 ? 4.683 4.781 15.322 1.00 93.62 89 GLN A CA 1
ATOM 718 C C . GLN A 1 89 ? 3.539 5.006 16.308 1.00 93.62 89 GLN A C 1
ATOM 720 O O . GLN A 1 89 ? 3.779 5.136 17.510 1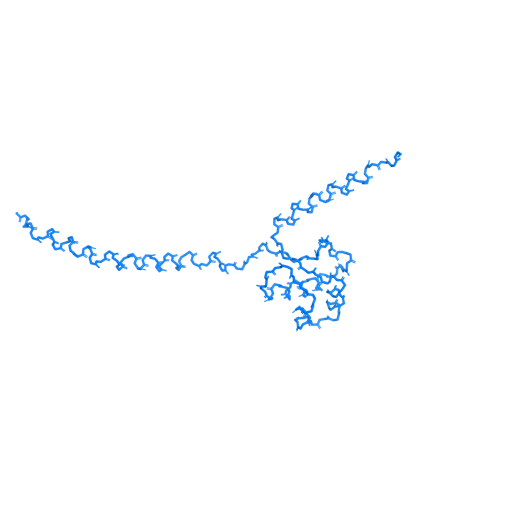.00 93.62 89 GLN A O 1
ATOM 725 N N . THR A 1 90 ? 2.299 5.069 15.818 1.00 94.56 90 THR A N 1
ATOM 726 C CA . THR A 1 90 ? 1.143 5.400 16.653 1.00 94.56 90 THR A CA 1
ATOM 727 C C . THR A 1 90 ? 0.382 4.160 17.106 1.00 94.56 90 THR A C 1
ATOM 729 O O . THR A 1 90 ? 0.233 3.168 16.389 1.00 94.56 90 THR A O 1
ATOM 732 N N . TYR A 1 91 ? -0.149 4.223 18.329 1.00 94.19 91 TYR A N 1
ATOM 733 C CA . TYR A 1 91 ? -0.972 3.150 18.886 1.00 94.19 91 TYR A CA 1
ATOM 734 C C . TYR A 1 91 ? -2.231 2.886 18.044 1.00 94.19 91 TYR A C 1
ATOM 736 O O . TYR A 1 91 ? -2.590 1.728 17.827 1.00 94.19 91 TYR A O 1
ATOM 744 N N . GLU A 1 92 ? -2.877 3.939 17.535 1.00 90.81 92 GLU A N 1
ATOM 745 C CA . GLU A 1 92 ? -4.063 3.791 16.685 1.00 90.81 92 GLU A CA 1
ATOM 746 C C . GLU A 1 92 ? -3.723 3.099 15.362 1.00 90.81 92 GLU A C 1
ATOM 748 O O . GLU A 1 92 ? -4.442 2.180 14.965 1.00 90.81 92 GLU A O 1
ATOM 753 N N . ALA A 1 93 ? -2.582 3.418 14.738 1.00 91.31 93 ALA A N 1
ATOM 754 C CA . ALA A 1 93 ? -2.127 2.697 13.553 1.00 91.31 93 ALA A CA 1
ATOM 755 C C . ALA A 1 93 ? -1.874 1.216 13.834 1.00 91.31 93 ALA A C 1
ATOM 757 O O . ALA A 1 93 ? -2.308 0.371 13.052 1.00 91.31 93 ALA A O 1
ATOM 758 N N . HIS A 1 94 ? -1.262 0.871 14.970 1.00 93.81 94 HIS A N 1
ATOM 759 C CA . HIS A 1 94 ? -1.102 -0.530 15.369 1.00 93.81 94 HIS A CA 1
ATOM 760 C C . HIS A 1 94 ? -2.441 -1.251 15.532 1.00 93.81 94 HIS A C 1
ATOM 762 O O . HIS A 1 94 ? -2.629 -2.343 14.995 1.00 93.81 94 HIS A O 1
ATO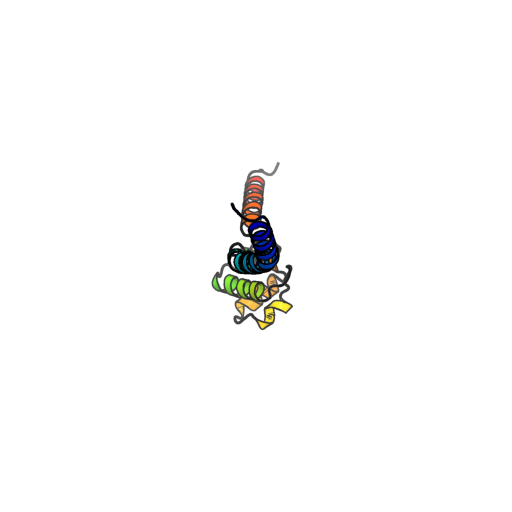M 768 N N . LYS A 1 95 ? -3.380 -0.639 16.256 1.00 94.44 95 LYS A N 1
ATOM 769 C CA . LYS A 1 95 ? -4.703 -1.206 16.532 1.00 94.44 95 LYS A CA 1
ATOM 770 C C . LYS A 1 95 ? -5.500 -1.435 15.248 1.00 94.44 95 LYS A C 1
ATOM 772 O O . LYS A 1 95 ? -6.039 -2.522 15.045 1.00 94.44 95 LYS A O 1
ATOM 777 N N . VAL A 1 96 ? -5.551 -0.429 14.376 1.00 91.56 96 VAL A N 1
ATOM 778 C CA . VAL A 1 96 ? -6.235 -0.512 13.079 1.00 91.56 96 VAL A CA 1
ATOM 779 C C . VAL A 1 96 ? -5.551 -1.544 12.191 1.00 91.56 96 VAL A C 1
ATOM 781 O O . VAL A 1 96 ? -6.224 -2.386 11.600 1.00 91.56 96 VAL A O 1
ATOM 784 N N . ALA A 1 97 ? -4.219 -1.536 12.128 1.00 90.25 97 ALA A N 1
ATOM 785 C CA . ALA A 1 97 ? -3.505 -2.441 11.246 1.00 90.25 97 ALA A CA 1
ATOM 786 C C . ALA A 1 97 ? -3.615 -3.908 11.662 1.00 90.25 97 ALA A C 1
ATOM 788 O O . ALA A 1 97 ? -3.732 -4.785 10.806 1.00 90.25 97 ALA A O 1
ATOM 789 N N . GLN A 1 98 ? -3.653 -4.170 12.966 1.00 92.69 98 GLN A N 1
ATOM 790 C CA . GLN A 1 98 ? -3.924 -5.497 13.499 1.00 92.69 98 GLN A CA 1
ATOM 791 C C . GLN A 1 98 ? -5.358 -5.955 13.195 1.00 92.69 98 GLN A C 1
ATOM 793 O O . GLN A 1 98 ? -5.562 -7.128 12.891 1.00 92.69 98 GLN A O 1
ATOM 798 N N . ALA A 1 99 ? -6.340 -5.047 13.248 1.00 91.69 99 ALA A N 1
ATOM 799 C CA . ALA A 1 99 ? -7.731 -5.356 12.913 1.00 91.69 99 ALA A CA 1
ATOM 800 C C . ALA A 1 99 ? -7.926 -5.659 11.417 1.00 91.69 99 ALA A C 1
ATOM 802 O O . ALA A 1 99 ? -8.712 -6.538 11.071 1.00 91.69 99 ALA A O 1
ATOM 803 N N . VAL A 1 100 ? -7.194 -4.964 10.540 1.00 90.56 100 VAL A N 1
ATOM 804 C CA . VAL A 1 100 ? -7.189 -5.225 9.091 1.00 90.56 100 VAL A CA 1
ATOM 805 C C . VAL A 1 100 ? -6.465 -6.536 8.762 1.00 90.56 100 VAL A C 1
ATOM 807 O O . VAL A 1 100 ? -6.931 -7.319 7.934 1.00 90.56 100 VAL A O 1
ATOM 810 N N . GLY A 1 101 ? -5.312 -6.782 9.390 1.00 88.50 101 GLY A N 1
ATOM 811 C CA . GLY A 1 101 ? -4.512 -8.001 9.247 1.00 88.50 101 GLY A CA 1
ATOM 812 C C . GLY A 1 101 ? -3.727 -8.106 7.934 1.00 88.50 101 GLY A C 1
ATOM 813 O O . GLY A 1 101 ? -2.517 -8.344 7.970 1.00 88.50 101 GLY A O 1
ATOM 814 N N . VAL A 1 102 ? -4.391 -7.917 6.788 1.00 88.25 102 VAL A N 1
ATOM 815 C CA . VAL A 1 102 ? -3.812 -8.066 5.442 1.00 88.25 102 VAL A CA 1
ATOM 816 C C . VAL A 1 102 ? -4.071 -6.829 4.585 1.00 88.25 102 VAL A C 1
ATOM 818 O O . VAL A 1 102 ? -5.212 -6.400 4.401 1.00 88.25 102 VAL A O 1
ATOM 821 N N . PHE A 1 103 ? -3.000 -6.308 3.996 1.00 87.56 103 PHE A N 1
ATOM 822 C CA . PHE A 1 103 ? -3.005 -5.159 3.104 1.00 87.56 103 PHE A CA 1
ATOM 823 C C . PHE A 1 103 ? -2.665 -5.568 1.686 1.00 87.56 103 PHE A C 1
ATOM 825 O O . PHE A 1 103 ? -1.742 -6.343 1.431 1.00 87.56 103 PHE A O 1
ATOM 832 N N . HIS A 1 104 ? -3.387 -4.980 0.747 1.00 85.75 104 HIS A N 1
ATOM 833 C CA . HIS A 1 104 ? -3.140 -5.155 -0.666 1.00 85.75 104 HIS A CA 1
ATOM 834 C C . HIS A 1 104 ? -2.774 -3.818 -1.293 1.00 85.75 104 HIS A C 1
ATOM 836 O O . HIS A 1 104 ? -3.277 -2.753 -0.927 1.00 85.75 104 HIS A O 1
ATOM 842 N N . VAL A 1 105 ? -1.863 -3.909 -2.251 1.00 81.44 105 VAL A N 1
ATOM 843 C CA . VAL A 1 105 ? -1.365 -2.778 -3.013 1.00 81.44 105 VAL A CA 1
ATOM 844 C C . VAL A 1 105 ? -1.990 -2.874 -4.391 1.00 81.44 105 VAL A C 1
ATOM 846 O O . VAL A 1 105 ? -1.751 -3.834 -5.124 1.00 81.44 105 VAL A O 1
ATOM 849 N N . TYR A 1 106 ? -2.815 -1.895 -4.731 1.00 75.94 106 TYR A N 1
ATOM 850 C CA . TYR A 1 106 ? -3.515 -1.851 -6.005 1.00 75.94 106 TYR A CA 1
ATOM 851 C C . TYR A 1 106 ? -3.083 -0.632 -6.797 1.00 75.94 106 TYR A C 1
ATOM 853 O O . TYR A 1 106 ? -2.636 0.371 -6.240 1.00 75.94 106 TYR A O 1
ATOM 861 N N . ARG A 1 107 ? -3.290 -0.696 -8.110 1.00 74.62 107 ARG A N 1
ATOM 862 C CA . ARG A 1 107 ? -3.202 0.496 -8.945 1.00 74.62 107 ARG A CA 1
ATOM 863 C C . ARG A 1 107 ? -4.470 1.334 -8.786 1.00 74.62 107 ARG A C 1
ATOM 865 O O . ARG A 1 107 ? -5.562 0.772 -8.708 1.00 74.62 107 ARG A O 1
ATOM 872 N N . GLU A 1 108 ? -4.348 2.658 -8.777 1.00 68.62 108 GLU A N 1
ATOM 873 C CA . GLU A 1 108 ? -5.470 3.577 -8.536 1.00 68.62 108 GLU A CA 1
ATOM 874 C C . GLU A 1 108 ? -6.641 3.324 -9.502 1.00 68.62 108 GLU A C 1
ATOM 876 O O . GLU A 1 108 ? -7.798 3.247 -9.082 1.00 68.62 108 GLU A O 1
ATOM 881 N N . HIS A 1 109 ? -6.347 3.111 -10.789 1.00 70.44 109 HIS A N 1
ATOM 882 C CA . HIS A 1 109 ? -7.367 2.802 -11.794 1.00 70.44 109 HIS A CA 1
ATOM 883 C C . HIS A 1 109 ? -8.137 1.511 -11.477 1.00 70.44 109 HIS A C 1
ATOM 885 O O . HIS A 1 109 ? -9.357 1.482 -11.613 1.00 70.44 109 HIS A O 1
ATOM 891 N N . ALA A 1 110 ? -7.456 0.478 -10.970 1.00 63.34 110 ALA A N 1
ATOM 892 C CA . ALA A 1 110 ? -8.080 -0.798 -10.629 1.00 63.34 110 ALA A CA 1
ATOM 893 C C . ALA A 1 110 ? -9.054 -0.666 -9.444 1.00 63.34 110 ALA A C 1
ATOM 895 O O . ALA A 1 110 ? -10.137 -1.252 -9.461 1.00 63.34 110 ALA A O 1
ATOM 896 N N . ILE A 1 111 ? -8.716 0.152 -8.439 1.00 64.31 111 ILE A N 1
ATOM 897 C CA . ILE A 1 111 ? -9.634 0.450 -7.328 1.00 64.31 111 ILE A CA 1
ATOM 898 C C . ILE A 1 111 ? -10.806 1.306 -7.795 1.00 64.31 111 ILE A C 1
ATOM 900 O O . ILE A 1 111 ? -11.937 1.057 -7.386 1.00 64.31 111 ILE A O 1
ATOM 904 N N . ARG A 1 112 ? -10.569 2.309 -8.646 1.00 65.50 112 ARG A N 1
ATOM 905 C CA . ARG A 1 112 ? -11.634 3.190 -9.145 1.00 65.50 112 ARG A CA 1
ATOM 906 C C . ARG A 1 112 ? -12.726 2.395 -9.863 1.00 65.50 112 ARG A C 1
ATOM 908 O O . ARG A 1 112 ? -13.911 2.653 -9.644 1.00 65.50 112 ARG A O 1
ATOM 915 N N . ASP A 1 113 ? -12.340 1.406 -10.661 1.00 64.94 113 ASP A N 1
ATOM 916 C CA . ASP A 1 113 ? -13.276 0.529 -11.367 1.00 64.94 113 ASP A CA 1
ATOM 917 C C . ASP A 1 113 ? -14.000 -0.437 -10.419 1.00 64.94 113 ASP A C 1
ATOM 919 O O . ASP A 1 113 ? -15.218 -0.623 -10.527 1.00 64.94 113 ASP A O 1
ATOM 923 N N . TYR A 1 114 ? -13.297 -0.983 -9.423 1.00 60.06 114 TYR A N 1
ATOM 924 C CA . TYR A 1 114 ? -13.919 -1.798 -8.379 1.00 60.06 114 TYR A CA 1
ATOM 925 C C . TYR A 1 114 ? -14.944 -1.001 -7.559 1.00 60.06 114 TYR A C 1
ATOM 927 O O . TYR A 1 114 ? -16.082 -1.441 -7.398 1.00 60.06 114 TYR A O 1
ATOM 935 N N . LEU A 1 115 ? -14.582 0.195 -7.084 1.00 64.75 115 LEU A N 1
ATOM 936 C CA . LEU A 1 115 ? -15.466 1.053 -6.295 1.00 64.75 115 LEU A CA 1
ATOM 937 C C . LEU A 1 115 ? -16.698 1.472 -7.092 1.00 64.75 115 LEU A C 1
ATOM 939 O O . LEU A 1 115 ? -17.795 1.452 -6.540 1.00 64.75 115 LEU A O 1
ATOM 943 N N . ARG A 1 116 ? -16.556 1.778 -8.389 1.00 64.69 116 ARG A N 1
ATOM 944 C CA . ARG A 1 116 ? -17.711 1.996 -9.277 1.00 64.69 116 ARG A CA 1
ATOM 945 C C . ARG A 1 116 ? -18.622 0.775 -9.286 1.00 64.69 116 ARG A C 1
ATOM 947 O O . ARG A 1 116 ? -19.816 0.899 -9.029 1.00 64.69 116 ARG A O 1
ATOM 954 N N . THR A 1 117 ? -18.058 -0.405 -9.521 1.00 61.59 117 THR A N 1
ATOM 955 C CA . THR A 1 117 ? -18.820 -1.657 -9.626 1.00 61.59 117 THR A CA 1
ATOM 956 C C . THR A 1 117 ? -19.551 -1.988 -8.323 1.00 61.59 117 THR A C 1
ATOM 958 O O . THR A 1 117 ? -20.754 -2.249 -8.329 1.00 61.59 117 THR A O 1
ATOM 961 N N . VAL A 1 118 ? -18.868 -1.910 -7.181 1.00 58.66 118 VAL A N 1
ATOM 962 C CA . VAL A 1 118 ? -19.458 -2.188 -5.863 1.00 58.66 118 VAL A CA 1
ATOM 963 C C . VAL A 1 118 ? -20.467 -1.127 -5.444 1.00 58.66 118 VAL A C 1
ATOM 965 O O . VAL A 1 118 ? -21.519 -1.485 -4.917 1.00 58.66 118 VAL A O 1
ATOM 968 N N . TYR A 1 119 ? -20.203 0.157 -5.697 1.00 53.94 119 TYR A N 1
ATOM 969 C CA . TYR A 1 119 ? -21.162 1.225 -5.413 1.00 53.94 119 TYR A CA 1
ATOM 970 C C . TYR A 1 119 ? -22.451 1.023 -6.215 1.00 53.94 119 TYR A C 1
ATOM 972 O O . TYR A 1 119 ? -23.536 1.007 -5.637 1.00 53.94 119 TYR A O 1
ATOM 980 N N . HIS A 1 120 ? -22.345 0.746 -7.518 1.00 55.94 120 HIS A N 1
ATOM 981 C CA . HIS A 1 120 ? -23.506 0.420 -8.349 1.00 55.94 120 HIS A CA 1
ATOM 982 C C . HIS A 1 120 ? -24.242 -0.837 -7.864 1.00 55.94 120 HIS A C 1
ATOM 984 O O . HIS A 1 120 ? -25.471 -0.860 -7.857 1.00 55.94 120 HIS A O 1
ATOM 990 N N . THR A 1 121 ? -23.513 -1.847 -7.385 1.00 55.31 121 THR A N 1
ATOM 991 C CA . THR A 1 121 ? -24.097 -3.102 -6.886 1.00 55.31 121 THR A CA 1
ATOM 992 C C . THR A 1 121 ? -24.832 -2.907 -5.554 1.00 55.31 121 THR A C 1
ATOM 994 O O . THR A 1 121 ? -25.936 -3.419 -5.382 1.00 55.31 121 THR A O 1
ATOM 997 N N . LYS A 1 122 ? -24.280 -2.122 -4.617 1.00 51.69 122 LYS A N 1
ATOM 998 C CA . LYS A 1 122 ? -24.936 -1.794 -3.337 1.00 51.69 122 LYS A CA 1
ATOM 999 C C . LYS A 1 122 ? -26.156 -0.891 -3.526 1.00 51.69 122 LYS A C 1
ATOM 1001 O O . LYS A 1 122 ? -27.180 -1.133 -2.894 1.00 51.69 122 LYS A O 1
ATOM 1006 N N . VAL A 1 123 ? -26.084 0.083 -4.439 1.00 53.09 123 VAL A N 1
ATOM 1007 C CA . VAL A 1 123 ? -27.239 0.921 -4.806 1.00 53.09 123 VAL A CA 1
ATOM 1008 C C . VAL A 1 123 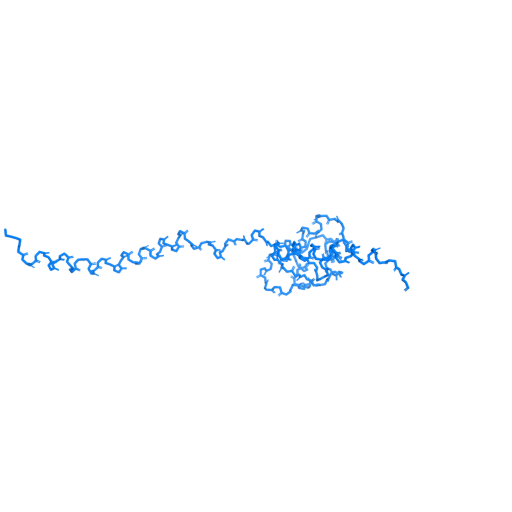? -28.347 0.067 -5.431 1.00 53.09 123 VAL A C 1
ATOM 1010 O O . VAL A 1 123 ? -29.508 0.218 -5.072 1.00 53.09 123 VAL A O 1
ATOM 1013 N N . GLN A 1 124 ? -28.017 -0.897 -6.295 1.00 50.47 124 GLN A N 1
ATOM 1014 C CA . GLN A 1 124 ? -29.016 -1.818 -6.852 1.00 50.47 124 GLN A CA 1
ATOM 1015 C C . GLN A 1 124 ? -29.582 -2.802 -5.815 1.00 50.47 124 GLN A C 1
ATOM 1017 O O . GLN A 1 124 ? -30.765 -3.134 -5.880 1.00 50.47 124 GLN A O 1
ATOM 1022 N N . ALA A 1 125 ? -28.780 -3.240 -4.839 1.00 52.72 125 ALA A N 1
ATOM 1023 C CA . ALA A 1 125 ? -29.236 -4.107 -3.752 1.00 52.72 125 ALA A CA 1
ATOM 1024 C C . ALA A 1 125 ? -30.203 -3.395 -2.786 1.00 52.72 125 ALA A C 1
ATOM 1026 O O . ALA A 1 125 ? -31.126 -4.027 -2.285 1.00 52.72 125 ALA A O 1
ATOM 1027 N N . GLN A 1 126 ? -30.045 -2.084 -2.572 1.00 50.00 126 GLN A N 1
ATOM 1028 C CA . GLN A 1 126 ? -30.985 -1.268 -1.787 1.00 50.00 126 GLN A CA 1
ATOM 1029 C C . GLN A 1 126 ? -32.284 -0.920 -2.532 1.00 50.00 126 GLN A C 1
ATOM 1031 O O . GLN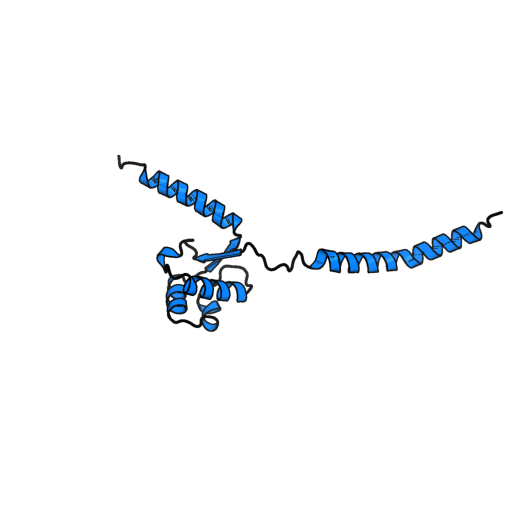 A 1 126 ? -33.271 -0.569 -1.893 1.00 50.00 126 GLN A O 1
ATOM 1036 N N . VAL A 1 127 ? -32.305 -1.024 -3.865 1.00 49.78 127 VAL A N 1
ATOM 1037 C CA . VAL A 1 127 ? -33.475 -0.695 -4.704 1.00 49.78 127 VAL A CA 1
ATOM 1038 C C . VAL A 1 127 ? -34.345 -1.924 -5.007 1.00 49.78 127 VAL A C 1
ATOM 1040 O O . VAL A 1 127 ? -35.412 -1.792 -5.601 1.00 49.78 127 VAL A O 1
ATOM 1043 N N . ARG A 1 128 ? -33.963 -3.128 -4.558 1.00 43.50 128 ARG A N 1
ATOM 1044 C CA . ARG A 1 128 ? -34.879 -4.277 -4.551 1.00 43.50 128 ARG A CA 1
ATOM 1045 C C . ARG A 1 128 ? -35.734 -4.237 -3.280 1.00 43.50 128 ARG A C 1
ATOM 1047 O O . ARG A 1 128 ? -35.205 -4.551 -2.214 1.00 43.50 128 ARG A O 1
ATOM 1054 N N . PRO A 1 129 ? -37.035 -3.890 -3.346 1.00 42.06 129 PRO A N 1
ATOM 1055 C CA . PRO A 1 129 ? -37.920 -4.191 -2.236 1.00 42.06 129 PRO A CA 1
ATOM 1056 C C . PRO A 1 129 ? -37.969 -5.715 -2.099 1.00 42.06 129 PRO A C 1
ATOM 1058 O O . PRO A 1 129 ? -38.064 -6.430 -3.098 1.00 42.06 129 PRO A O 1
ATOM 1061 N N . GLN A 1 130 ? -37.844 -6.194 -0.864 1.00 43.44 130 GLN A N 1
ATOM 1062 C CA . GLN A 1 130 ? -38.136 -7.577 -0.511 1.00 43.44 130 GLN A CA 1
ATOM 1063 C C . GLN A 1 130 ? -39.521 -7.930 -1.071 1.00 43.44 130 GLN A C 1
ATOM 1065 O O . GLN A 1 130 ? -40.517 -7.325 -0.674 1.00 43.44 130 GLN A O 1
ATOM 1070 N N . GLN A 1 131 ? -39.550 -8.846 -2.037 1.00 38.88 131 GLN A N 1
ATOM 1071 C CA . GLN A 1 131 ? -40.744 -9.599 -2.408 1.00 38.88 131 GLN A CA 1
ATOM 1072 C C . GLN A 1 131 ? -40.701 -10.936 -1.684 1.00 38.88 131 GLN A C 1
ATOM 1074 O O . GLN A 1 131 ? -39.593 -11.520 -1.627 1.00 38.88 131 GLN A O 1
#

pLDDT: mean 74.98, std 15.42, range [38.88, 94.56]

Organism: NCBI:txid1903704